Protein AF-A0A359N0Z1-F1 (afdb_monomer)

Near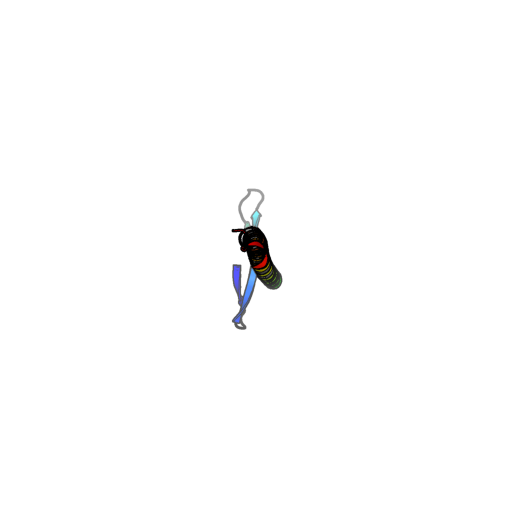est PDB structures (foldseek):
  6ph2-assembly2_D  TM=8.210E-01  e=5.071E-02  Brucella melitensis bv. 1 str. 16M
  8a7f-assembly1_A  TM=4.973E-01  e=1.750E-02  Pseudomonas putida KT2440
  6hmj-assembly2_D  TM=7.372E-01  e=1.144E-01  Nakamurella multipartita DSM 44233
  8a6x-assembly1_B  TM=4.849E-01  e=5.398E-02  Pseudomonas putida KT2440
  4hhd-assembly1_B  TM=6.188E-01  e=2.748E-01  Arabidopsis thaliana

Solvent-accessible surface area (backbone atoms only — not comparable to full-atom values): 5430 Å² total; per-residue (Å²): 89,82,48,68,47,98,88,68,50,76,41,28,42,49,74,49,76,46,74,39,61,48,99,83,69,46,76,76,47,74,50,75,50,76,43,82,39,39,69,56,54,49,51,52,50,54,50,52,54,52,49,51,55,49,50,54,52,49,54,52,48,54,52,49,53,52,52,51,52,52,51,54,51,52,52,52,54,48,51,74,75,55,64,62,80,80,74,74,73,81,132

Foldseek 3Di:
DWDADPVRDIWDKDKDKDFDADPVRDGPDIDMDIDTCRVVVVVVVVVVVVVVVVVVVVVVVVVVVVVVVVVVVVVVVVCVVDPDVVVVPDD

pLDDT: mean 91.51, std 11.85, range [48.97, 98.12]

Secondary structure (DSSP, 8-state):
-EEE-TTS-EEEEEEEEEEEE-TTS-EEEEEEEEEE-HHHHHHHHHHHHHHHHHHHHHHHHHHHHHHHHHHHHHHHHHHHHS--TTSS---

Radius of gyration: 32.96 Å; Cα contacts (8 Å, |Δi|>4): 63; chains: 1; bounding box: 59×39×95 Å

Sequence (91 aa):
MKNVRKDGSEYWLQSVIAPILDMNNNIIEMIMMETDITELEKTKHELLSSYNKLQESTDALVVKERISKEFELASKIQEDFMPAPEEMQIE

Mean predicted aligned error: 9.42 Å

Structure (mmCIF, N/CA/C/O backbone):
data_AF-A0A359N0Z1-F1
#
_entry.id   AF-A0A359N0Z1-F1
#
loop_
_atom_site.group_PDB
_atom_site.id
_atom_site.type_symbol
_atom_site.label_atom_id
_atom_site.label_alt_id
_atom_site.label_comp_id
_atom_site.label_asym_id
_atom_site.label_entity_id
_atom_site.label_seq_id
_atom_site.pdbx_PDB_ins_code
_atom_site.Cartn_x
_atom_site.Cartn_y
_atom_site.Cartn_z
_atom_site.occupancy
_atom_site.B_iso_or_equiv
_atom_site.auth_seq_id
_atom_site.auth_comp_id
_atom_site.auth_asym_id
_atom_site.auth_atom_id
_atom_site.pdbx_PDB_model_num
ATOM 1 N N . MET A 1 1 ? -1.286 2.111 -12.312 1.00 89.12 1 MET A N 1
ATOM 2 C CA . MET A 1 1 ? -2.417 1.580 -13.107 1.00 89.12 1 MET A CA 1
ATO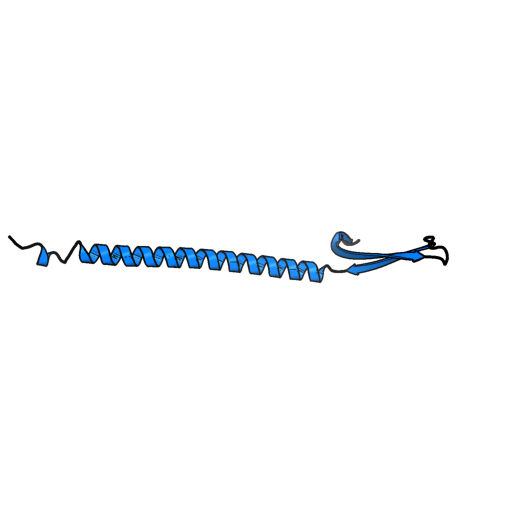M 3 C C . MET A 1 1 ? -2.802 0.217 -12.555 1.00 89.12 1 MET A C 1
ATOM 5 O O . MET A 1 1 ? -1.902 -0.528 -12.191 1.00 89.12 1 MET A O 1
ATOM 9 N N . LYS A 1 2 ? -4.099 -0.093 -12.463 1.00 91.69 2 LYS A N 1
ATOM 10 C CA . LYS A 1 2 ? -4.590 -1.419 -12.063 1.00 91.69 2 LYS A CA 1
ATOM 11 C C . LYS A 1 2 ? -4.858 -2.252 -13.315 1.00 91.69 2 LYS A C 1
ATOM 13 O O . LYS A 1 2 ? -5.576 -1.780 -14.190 1.00 91.69 2 LYS A O 1
ATOM 18 N N . ASN A 1 3 ? -4.306 -3.457 -13.374 1.00 91.88 3 ASN A N 1
ATOM 19 C CA . ASN A 1 3 ? -4.449 -4.398 -14.481 1.00 91.88 3 ASN A CA 1
ATOM 20 C C . ASN A 1 3 ? -4.881 -5.781 -13.975 1.00 91.88 3 ASN A C 1
ATOM 22 O O . ASN A 1 3 ? -4.908 -6.042 -12.772 1.00 91.88 3 ASN A O 1
ATOM 26 N N . VAL A 1 4 ? -5.213 -6.668 -14.915 1.00 95.00 4 VAL A N 1
ATOM 27 C CA . VAL A 1 4 ? -5.629 -8.050 -14.652 1.00 95.00 4 VAL A CA 1
ATOM 28 C C . VAL A 1 4 ? -4.683 -9.000 -15.382 1.00 95.00 4 VAL A C 1
ATOM 30 O O . VAL A 1 4 ? -4.433 -8.842 -16.579 1.00 95.00 4 VAL A O 1
ATOM 33 N N . ARG A 1 5 ? -4.099 -9.955 -14.656 1.00 92.56 5 ARG A N 1
ATOM 34 C CA . ARG A 1 5 ? -3.231 -10.991 -15.223 1.00 92.56 5 ARG A CA 1
ATOM 35 C C . ARG A 1 5 ? -4.058 -11.984 -16.039 1.00 92.56 5 ARG A C 1
ATOM 37 O O . ARG A 1 5 ? -5.277 -12.057 -15.923 1.00 92.56 5 ARG A O 1
ATOM 44 N N . LYS A 1 6 ? -3.386 -12.818 -16.835 1.00 93.56 6 LYS A N 1
ATOM 45 C CA . LYS A 1 6 ? -4.050 -13.869 -17.632 1.00 93.56 6 LYS A CA 1
ATOM 46 C C . LYS A 1 6 ? -4.824 -14.885 -16.783 1.00 93.56 6 LYS A C 1
ATOM 48 O O . LYS A 1 6 ? -5.764 -15.485 -17.287 1.00 93.56 6 LYS A O 1
ATOM 53 N N . ASP A 1 7 ? -4.429 -15.076 -15.527 1.00 93.81 7 ASP A N 1
ATOM 54 C CA . ASP A 1 7 ? -5.115 -15.946 -14.565 1.00 93.81 7 ASP A CA 1
ATOM 55 C C . ASP A 1 7 ? -6.305 -15.265 -13.856 1.00 93.81 7 ASP A C 1
ATOM 57 O O . ASP A 1 7 ? -6.972 -15.896 -13.042 1.00 93.81 7 ASP A O 1
ATOM 61 N N . GLY A 1 8 ? -6.587 -13.994 -14.167 1.00 93.62 8 GLY A N 1
ATOM 62 C CA . GLY A 1 8 ? -7.670 -13.212 -13.572 1.00 93.62 8 GLY A CA 1
ATOM 63 C C . GLY A 1 8 ? -7.291 -12.447 -12.302 1.00 93.62 8 GLY A C 1
ATOM 64 O O . GLY A 1 8 ? -8.110 -11.676 -11.807 1.00 93.62 8 GLY A O 1
ATOM 65 N N . SER A 1 9 ? -6.072 -12.608 -11.776 1.00 93.12 9 SER A N 1
ATOM 66 C CA . SER A 1 9 ? -5.628 -11.864 -10.594 1.00 93.12 9 SER A CA 1
ATOM 67 C C . SER A 1 9 ? -5.362 -10.390 -10.907 1.00 93.12 9 SER A C 1
ATOM 69 O O . SER A 1 9 ? -4.837 -10.030 -11.963 1.00 93.12 9 SER A O 1
ATOM 71 N N . GLU A 1 10 ? -5.735 -9.513 -9.979 1.00 94.44 10 GLU A N 1
ATOM 72 C CA . GLU A 1 10 ? -5.494 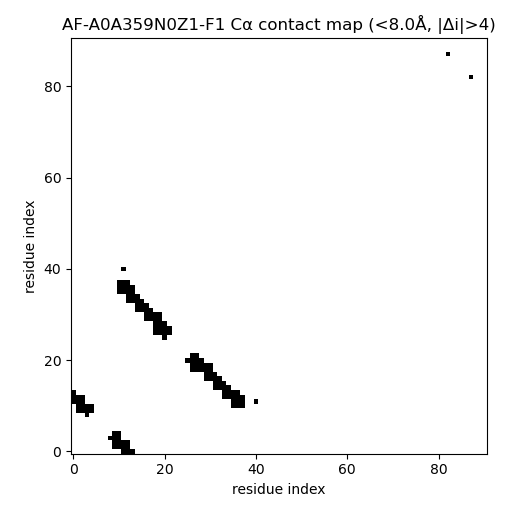-8.077 -10.102 1.00 94.44 10 GLU A CA 1
ATOM 73 C C . GLU A 1 10 ? -4.063 -7.734 -9.680 1.00 94.44 10 GLU A C 1
ATOM 75 O O . GLU A 1 10 ? -3.537 -8.287 -8.715 1.00 94.44 10 GLU A O 1
ATOM 80 N N . TYR A 1 11 ? -3.440 -6.793 -10.385 1.00 95.44 11 TYR A N 1
ATOM 81 C CA . TYR A 1 11 ? -2.103 -6.310 -10.062 1.00 95.44 11 TYR A CA 1
ATOM 82 C C . TYR A 1 11 ? -1.964 -4.821 -10.370 1.00 95.44 11 TYR A C 1
ATOM 84 O O . TYR A 1 11 ? -2.720 -4.248 -11.161 1.00 95.44 11 TYR A O 1
ATOM 92 N N . TRP A 1 12 ? -0.998 -4.182 -9.722 1.00 97.00 12 TRP A N 1
ATOM 93 C CA . TRP A 1 12 ? -0.732 -2.759 -9.869 1.00 97.00 12 TRP A CA 1
ATOM 94 C C . TRP A 1 12 ? 0.620 -2.538 -10.526 1.00 97.00 12 TRP A C 1
ATOM 96 O O . TRP A 1 12 ? 1.626 -3.086 -10.090 1.00 97.00 12 TRP A O 1
ATOM 106 N N . LEU A 1 13 ? 0.641 -1.699 -11.558 1.00 96.69 13 LEU A N 1
ATOM 107 C CA . LEU A 1 13 ? 1.859 -1.265 -12.231 1.00 96.69 13 LEU A CA 1
ATOM 108 C C . LEU A 1 13 ? 2.133 0.208 -11.966 1.00 96.69 13 LEU A C 1
ATOM 110 O O . LEU A 1 13 ? 1.238 1.058 -12.076 1.00 96.69 13 LEU A O 1
ATOM 114 N N . GLN A 1 14 ? 3.393 0.506 -11.689 1.00 96.50 14 GLN A N 1
ATOM 115 C CA . GLN A 1 14 ? 3.967 1.829 -11.850 1.00 96.50 14 GLN A CA 1
ATOM 116 C C . GLN A 1 14 ? 4.819 1.817 -13.113 1.00 96.50 14 GLN A C 1
ATOM 118 O O . GLN A 1 14 ? 5.741 1.014 -13.220 1.00 96.50 14 GLN A O 1
ATOM 123 N N . SER A 1 15 ? 4.520 2.716 -14.047 1.00 95.88 15 SER A N 1
ATOM 124 C CA . SER A 1 15 ? 5.236 2.796 -15.317 1.00 95.88 15 SER A CA 1
ATOM 125 C C . SER A 1 15 ? 5.955 4.138 -15.422 1.00 95.88 15 SER A C 1
ATOM 127 O O . SER A 1 15 ? 5.383 5.186 -15.121 1.00 95.88 15 SER A O 1
ATOM 129 N N . VAL A 1 16 ? 7.209 4.099 -15.861 1.00 96.38 16 VAL A N 1
ATOM 130 C CA . VAL A 1 16 ? 8.002 5.270 -16.243 1.00 96.38 16 VAL A CA 1
ATOM 131 C C . VAL A 1 16 ? 8.281 5.160 -17.733 1.00 96.38 16 VAL A C 1
ATOM 133 O O . VAL A 1 16 ? 8.736 4.116 -18.193 1.00 96.38 16 VAL A O 1
ATOM 136 N N . ILE A 1 17 ? 8.000 6.224 -18.483 1.00 96.81 17 ILE A N 1
ATOM 137 C CA . ILE A 1 17 ? 8.213 6.279 -19.932 1.00 96.81 17 ILE A CA 1
ATOM 138 C C . ILE A 1 17 ? 9.138 7.454 -20.223 1.00 96.81 17 ILE A C 1
ATOM 140 O O . ILE A 1 17 ? 8.854 8.574 -19.799 1.00 96.81 17 ILE A O 1
ATOM 144 N N . ALA A 1 18 ? 10.229 7.203 -20.941 1.00 96.81 18 ALA A N 1
ATOM 145 C CA . ALA A 1 18 ? 11.190 8.224 -21.333 1.00 96.81 18 ALA A CA 1
ATOM 146 C C . ALA A 1 18 ? 11.497 8.134 -22.837 1.00 96.81 18 ALA A C 1
ATOM 148 O O . ALA A 1 18 ? 11.668 7.028 -23.356 1.00 96.81 18 ALA A O 1
ATOM 149 N N . PRO A 1 19 ? 11.578 9.267 -23.554 1.00 97.44 19 PRO A N 1
ATOM 150 C CA . PRO A 1 19 ? 12.006 9.266 -24.943 1.00 97.44 19 PRO A CA 1
ATOM 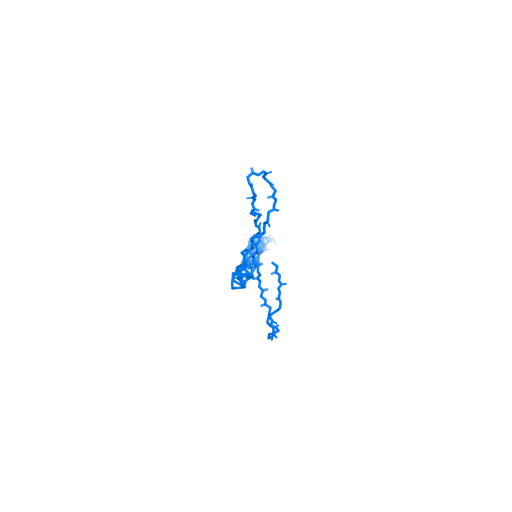151 C C . PRO A 1 19 ? 13.522 9.084 -25.042 1.00 97.44 19 PRO A C 1
ATOM 153 O O . PRO A 1 19 ? 14.286 9.628 -24.243 1.00 97.44 19 PRO A O 1
ATOM 156 N N . ILE A 1 20 ? 13.954 8.368 -26.072 1.00 97.00 20 ILE A N 1
ATOM 157 C CA . ILE A 1 20 ? 15.334 8.356 -26.545 1.00 97.00 20 ILE A CA 1
ATOM 158 C C . ILE A 1 20 ? 15.391 9.324 -27.724 1.00 97.00 20 ILE A C 1
ATOM 160 O O . ILE A 1 20 ? 14.606 9.212 -28.670 1.00 97.00 20 ILE A O 1
ATOM 164 N N . LEU A 1 21 ? 16.285 10.306 -27.629 1.00 98.06 21 LEU A N 1
ATOM 165 C CA . LEU A 1 21 ? 16.416 11.392 -28.595 1.00 98.06 21 LEU A CA 1
ATOM 166 C C . LEU A 1 21 ? 17.654 11.195 -29.474 1.00 98.06 21 LEU A C 1
ATOM 168 O O . LEU A 1 21 ? 18.674 10.686 -29.006 1.00 98.06 21 LEU A O 1
ATOM 172 N N . ASP A 1 22 ? 17.579 11.639 -30.727 1.00 97.00 22 ASP A N 1
ATOM 173 C CA . ASP A 1 22 ? 18.763 11.849 -31.563 1.00 97.00 22 ASP A CA 1
ATOM 174 C C . ASP A 1 22 ? 19.496 13.162 -31.202 1.00 97.00 22 ASP A C 1
ATOM 176 O O . ASP A 1 22 ? 19.080 13.928 -30.330 1.00 97.00 22 ASP A O 1
ATOM 180 N N . MET A 1 23 ? 20.595 13.451 -31.908 1.00 97.31 23 MET A N 1
ATOM 181 C CA . MET A 1 23 ? 21.391 14.679 -31.726 1.00 97.31 23 MET A CA 1
ATOM 182 C C . MET A 1 23 ? 20.636 15.975 -32.071 1.00 97.31 23 MET A C 1
ATOM 184 O O . MET A 1 23 ? 21.095 17.058 -31.718 1.00 97.31 23 MET A O 1
ATOM 188 N N . ASN A 1 24 ? 19.508 15.874 -32.773 1.00 97.81 24 ASN A N 1
ATOM 189 C CA . ASN A 1 24 ? 18.659 16.990 -33.177 1.00 97.81 24 ASN A CA 1
ATOM 190 C C . ASN A 1 24 ? 17.399 17.097 -32.295 1.00 97.81 24 ASN A C 1
ATOM 192 O O . ASN A 1 24 ? 16.466 17.814 -32.653 1.00 97.81 24 ASN A O 1
ATOM 196 N N . ASN A 1 25 ? 17.362 16.395 -31.155 1.00 95.81 25 ASN A N 1
ATOM 197 C CA . ASN A 1 25 ? 16.228 16.303 -30.233 1.00 95.81 25 ASN A CA 1
ATOM 198 C C . ASN A 1 25 ? 14.954 15.677 -30.831 1.00 95.81 25 ASN A C 1
ATOM 200 O O . ASN A 1 25 ? 13.870 15.828 -30.260 1.00 95.81 25 ASN A O 1
ATOM 204 N N . ASN A 1 26 ? 15.053 14.942 -31.937 1.00 97.75 26 ASN A N 1
ATOM 205 C CA . ASN A 1 26 ? 13.922 14.171 -32.436 1.00 97.75 26 ASN A CA 1
ATOM 206 C C . ASN A 1 26 ? 13.794 12.877 -31.635 1.00 97.75 26 ASN A C 1
ATOM 208 O O . ASN A 1 26 ? 14.787 12.205 -31.354 1.00 97.75 26 ASN A O 1
ATOM 212 N N . ILE A 1 27 ? 12.560 12.509 -31.291 1.00 97.56 27 ILE A N 1
ATOM 213 C CA . ILE A 1 27 ? 12.273 11.227 -30.646 1.00 97.56 27 ILE A CA 1
ATOM 214 C C . ILE A 1 27 ? 12.504 10.121 -31.670 1.00 97.56 27 ILE A C 1
ATOM 216 O O . ILE A 1 27 ? 11.828 10.079 -32.698 1.00 97.56 27 ILE A O 1
ATOM 220 N N . ILE A 1 28 ? 13.435 9.223 -31.367 1.00 97.62 28 ILE A N 1
ATOM 221 C CA . ILE A 1 28 ? 13.701 8.040 -32.187 1.00 97.62 28 ILE A CA 1
ATOM 222 C C . ILE A 1 28 ? 13.076 6.786 -31.579 1.00 97.62 28 ILE A C 1
ATOM 224 O O . ILE A 1 28 ? 12.599 5.931 -32.318 1.00 97.62 28 ILE A O 1
ATOM 228 N N . GLU A 1 29 ? 13.006 6.700 -30.248 1.00 97.62 29 GLU A N 1
ATOM 229 C CA . GLU A 1 29 ? 12.411 5.570 -29.529 1.00 97.62 29 GLU A CA 1
ATOM 230 C C . GLU A 1 29 ? 11.807 6.016 -28.190 1.00 97.62 29 GLU A C 1
ATOM 232 O O . GLU A 1 29 ? 12.049 7.124 -27.708 1.00 97.62 29 GLU A O 1
ATOM 237 N N . MET A 1 30 ? 11.019 5.137 -27.571 1.00 97.69 30 MET A N 1
ATOM 238 C CA . MET A 1 30 ? 10.470 5.315 -26.227 1.00 97.69 30 MET A CA 1
ATOM 239 C C . MET A 1 30 ? 10.854 4.099 -25.388 1.00 97.69 30 MET A C 1
ATOM 241 O O . MET A 1 30 ? 10.527 2.972 -25.758 1.00 97.69 30 MET A O 1
ATOM 245 N N . ILE A 1 31 ? 11.512 4.319 -24.252 1.00 96.94 31 ILE A N 1
ATOM 246 C CA . ILE A 1 31 ? 11.772 3.268 -23.270 1.00 96.94 31 ILE A CA 1
ATOM 247 C C . ILE A 1 31 ? 10.719 3.326 -22.168 1.00 96.94 31 ILE A C 1
ATOM 249 O O . ILE A 1 31 ? 10.402 4.395 -21.644 1.00 96.94 31 ILE A O 1
ATOM 253 N N . MET A 1 32 ? 10.175 2.163 -21.819 1.00 97.12 32 MET A N 1
ATOM 254 C CA . MET A 1 32 ? 9.239 2.000 -20.716 1.00 97.12 32 MET A CA 1
ATOM 255 C C . MET A 1 32 ? 9.832 1.055 -19.678 1.00 97.12 32 MET A C 1
ATOM 257 O O . MET A 1 32 ? 10.332 -0.016 -20.015 1.00 97.12 32 MET A O 1
ATOM 261 N N . MET A 1 33 ? 9.748 1.453 -18.415 1.00 96.56 33 MET A N 1
ATOM 262 C CA . MET A 1 33 ? 10.034 0.600 -17.269 1.00 96.56 33 MET A CA 1
ATOM 263 C C . MET A 1 33 ? 8.748 0.420 -16.481 1.00 96.56 33 MET A C 1
ATOM 265 O O . MET A 1 33 ? 8.135 1.407 -16.077 1.00 96.56 33 MET A O 1
ATOM 269 N N . GLU A 1 34 ? 8.349 -0.829 -16.267 1.00 96.44 34 GLU A N 1
ATOM 270 C CA . GLU A 1 34 ? 7.165 -1.173 -15.488 1.00 96.44 34 GLU A CA 1
ATOM 271 C C . GLU A 1 34 ? 7.573 -1.951 -14.243 1.00 96.44 34 GLU A C 1
ATOM 273 O O . GLU A 1 34 ? 8.243 -2.980 -14.325 1.00 96.44 34 GLU A O 1
ATOM 278 N N . THR A 1 35 ? 7.142 -1.459 -13.089 1.00 96.50 35 THR A N 1
ATOM 279 C CA . THR A 1 35 ? 7.354 -2.105 -11.797 1.00 96.50 35 THR A CA 1
ATOM 280 C C . THR A 1 35 ? 6.017 -2.600 -11.275 1.00 96.50 35 THR A C 1
ATOM 282 O O . THR A 1 35 ? 5.066 -1.824 -11.147 1.00 96.50 35 THR A O 1
ATOM 285 N N . ASP A 1 36 ? 5.948 -3.889 -10.948 1.00 96.25 36 ASP A N 1
ATOM 286 C CA . ASP A 1 36 ? 4.820 -4.451 -10.213 1.00 96.25 36 ASP A CA 1
ATOM 287 C C . ASP A 1 36 ? 4.862 -3.970 -8.760 1.00 96.25 36 ASP A C 1
ATOM 289 O O . ASP A 1 36 ? 5.788 -4.273 -8.010 1.00 96.25 36 ASP A O 1
ATOM 293 N N . ILE A 1 37 ? 3.861 -3.183 -8.381 1.00 97.31 37 ILE A N 1
ATOM 294 C CA . ILE A 1 37 ? 3.720 -2.570 -7.058 1.00 97.31 37 ILE A CA 1
ATOM 295 C C . ILE A 1 37 ? 2.521 -3.144 -6.292 1.00 97.31 37 ILE A C 1
ATOM 297 O O . ILE A 1 37 ? 2.011 -2.508 -5.372 1.00 97.31 37 ILE A O 1
ATOM 301 N N . THR A 1 38 ? 2.045 -4.337 -6.659 1.00 96.62 38 THR A N 1
ATOM 302 C CA . THR A 1 38 ? 0.848 -4.947 -6.050 1.00 96.62 38 THR A CA 1
ATOM 303 C C . THR A 1 38 ? 0.983 -5.108 -4.538 1.00 96.62 38 THR A C 1
ATOM 305 O O . THR A 1 38 ? 0.098 -4.687 -3.794 1.00 96.62 38 THR A O 1
ATOM 308 N N . GLU A 1 39 ? 2.112 -5.641 -4.066 1.00 97.12 39 GLU A N 1
ATOM 309 C CA . GLU A 1 39 ? 2.366 -5.812 -2.628 1.00 97.12 39 GLU A CA 1
ATOM 310 C C . GLU A 1 39 ? 2.498 -4.473 -1.890 1.00 97.12 39 GLU A C 1
ATOM 312 O O . GLU A 1 39 ? 2.073 -4.342 -0.739 1.00 97.12 39 GLU A O 1
ATOM 317 N N . LEU A 1 40 ? 3.030 -3.447 -2.561 1.00 97.19 40 LEU A N 1
ATOM 318 C CA . LEU A 1 40 ? 3.134 -2.105 -1.995 1.00 97.19 40 LEU A CA 1
ATOM 319 C C . LEU A 1 40 ? 1.746 -1.486 -1.790 1.00 97.19 40 LEU A C 1
ATOM 321 O O . LEU A 1 40 ? 1.459 -0.970 -0.711 1.00 97.19 40 LEU A O 1
ATOM 325 N N . GLU A 1 41 ? 0.868 -1.567 -2.794 1.00 96.50 41 GLU A N 1
ATOM 326 C CA . GLU A 1 41 ? -0.508 -1.072 -2.671 1.00 96.50 41 GLU A CA 1
ATOM 327 C C . GLU A 1 41 ? -1.305 -1.868 -1.629 1.00 96.50 41 GLU A C 1
ATOM 329 O O . GLU A 1 41 ? -2.053 -1.273 -0.851 1.00 96.50 41 GLU A O 1
ATOM 334 N N . LYS A 1 42 ? -1.093 -3.187 -1.529 1.00 96.00 42 LYS A N 1
ATOM 335 C CA . LYS A 1 42 ? -1.700 -4.014 -0.477 1.00 96.00 42 LYS A CA 1
ATOM 336 C C . LYS A 1 42 ? -1.271 -3.559 0.920 1.00 96.00 42 LYS A C 1
ATOM 338 O O . LYS A 1 42 ? -2.124 -3.278 1.760 1.00 96.00 42 LYS A O 1
ATOM 343 N N . THR A 1 43 ? 0.033 -3.400 1.141 1.00 97.38 43 THR A N 1
ATOM 344 C CA . THR A 1 43 ? 0.588 -2.940 2.426 1.00 97.38 43 THR A CA 1
ATOM 345 C C . THR A 1 43 ? 0.066 -1.549 2.791 1.00 97.38 43 THR A C 1
ATOM 347 O O . THR A 1 43 ? -0.337 -1.292 3.924 1.00 97.38 43 THR A O 1
ATOM 350 N N . LYS A 1 44 ? 0.020 -0.636 1.816 1.00 96.94 44 LYS A N 1
ATOM 351 C CA . LYS A 1 44 ? -0.524 0.715 1.991 1.00 96.94 44 LYS A CA 1
ATOM 352 C C . LYS A 1 44 ? -2.001 0.690 2.385 1.00 96.94 44 LYS A C 1
ATOM 354 O O . LYS A 1 44 ? -2.405 1.439 3.272 1.00 96.94 44 LYS A O 1
ATOM 359 N N . HIS A 1 45 ? -2.802 -0.165 1.754 1.00 97.06 45 HIS A N 1
ATOM 360 C CA . HIS A 1 45 ? -4.213 -0.323 2.093 1.00 97.06 45 HIS A CA 1
ATOM 361 C C . HIS A 1 45 ? -4.405 -0.883 3.513 1.00 97.06 45 HIS A C 1
ATOM 363 O O . HIS A 1 45 ? -5.229 -0.374 4.274 1.00 97.06 45 HIS A O 1
ATOM 369 N N . GLU A 1 46 ? -3.625 -1.894 3.899 1.00 97.56 46 GLU A N 1
ATOM 370 C CA . GLU A 1 46 ? -3.640 -2.460 5.255 1.00 97.56 46 GLU A CA 1
ATOM 371 C C . GLU A 1 46 ? -3.256 -1.418 6.316 1.00 97.56 46 GLU A C 1
ATOM 373 O O . GLU A 1 46 ? -3.922 -1.308 7.354 1.00 97.56 46 GLU A O 1
ATOM 378 N N . LEU A 1 47 ? -2.234 -0.604 6.035 1.00 98.12 47 LEU A N 1
ATOM 379 C CA . LEU A 1 47 ? -1.815 0.489 6.906 1.00 98.12 47 LEU A CA 1
ATOM 380 C C . LEU A 1 47 ? -2.923 1.536 7.063 1.00 98.12 47 LEU A C 1
ATOM 382 O O . LEU A 1 47 ? -3.235 1.930 8.185 1.00 98.12 47 LEU A O 1
ATOM 386 N N . LEU A 1 48 ? -3.555 1.946 5.960 1.00 98.06 48 LEU A N 1
ATOM 387 C CA . LEU A 1 48 ? -4.643 2.924 5.984 1.00 98.06 48 LEU A CA 1
ATOM 388 C C . LEU A 1 48 ? -5.857 2.404 6.767 1.00 98.06 48 LEU A C 1
ATOM 390 O O . LEU A 1 48 ? -6.424 3.124 7.584 1.00 98.06 48 LEU A O 1
ATOM 394 N N . SER A 1 49 ? -6.228 1.136 6.573 1.00 97.62 49 SER A N 1
ATOM 395 C CA . SER A 1 49 ? -7.313 0.513 7.338 1.00 97.62 49 SER A CA 1
ATOM 396 C C . SER A 1 49 ? -6.999 0.457 8.834 1.00 97.62 49 SER A C 1
ATOM 398 O O . SER A 1 49 ? -7.869 0.733 9.65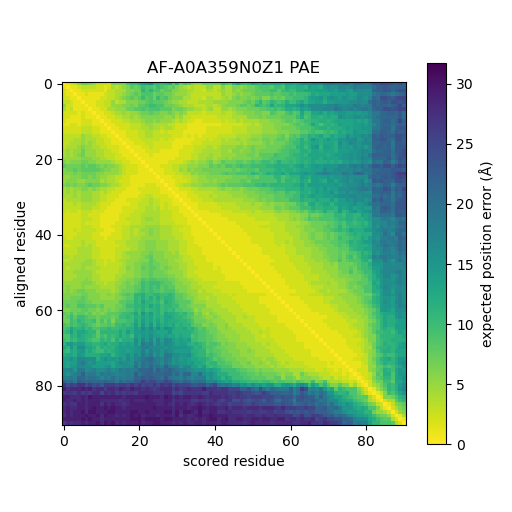9 1.00 97.62 49 SER A O 1
ATOM 400 N N . SER A 1 50 ? -5.755 0.136 9.194 1.00 97.38 50 SER A N 1
ATOM 401 C CA . SER A 1 50 ? -5.314 0.106 10.592 1.00 97.38 50 SER A CA 1
ATOM 402 C C . SER A 1 50 ? -5.330 1.499 11.219 1.00 97.38 50 SER A C 1
ATOM 404 O O . SER A 1 50 ? -5.808 1.661 12.339 1.00 97.38 50 SER A O 1
ATOM 406 N N . TYR A 1 51 ? -4.873 2.509 10.478 1.00 97.94 51 TYR A N 1
ATOM 407 C CA . TYR A 1 51 ? -4.910 3.903 10.906 1.00 97.94 51 TYR A CA 1
ATOM 408 C C . TYR A 1 51 ? -6.342 4.387 11.164 1.00 97.94 51 TYR A C 1
ATOM 410 O O . TYR A 1 51 ? -6.613 4.932 12.230 1.00 97.94 51 TYR A O 1
ATOM 418 N N . ASN A 1 52 ? -7.276 4.111 10.250 1.00 98.06 52 ASN A N 1
ATOM 419 C CA . ASN A 1 52 ? -8.678 4.507 10.416 1.00 98.06 52 ASN A CA 1
ATOM 420 C C . ASN A 1 52 ? -9.305 3.883 11.671 1.00 98.06 52 ASN A C 1
ATOM 422 O O . ASN A 1 52 ? -9.952 4.580 12.444 1.00 98.06 52 ASN A O 1
ATOM 426 N N . LYS A 1 53 ? -9.049 2.593 11.929 1.00 97.25 53 LYS A N 1
ATOM 427 C CA . LYS A 1 53 ? -9.530 1.917 13.147 1.00 97.25 53 LYS A CA 1
ATOM 428 C C . LYS A 1 53 ? -8.958 2.536 14.422 1.00 97.25 53 LYS A C 1
AT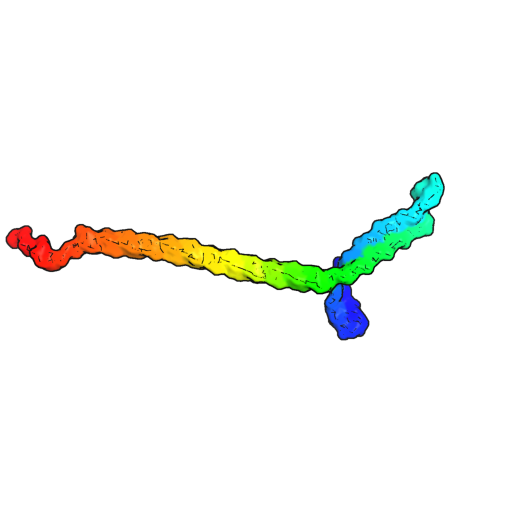OM 430 O O . LYS A 1 53 ? -9.663 2.652 15.422 1.00 97.25 53 LYS A O 1
ATOM 435 N N . LEU A 1 54 ? -7.678 2.914 14.401 1.00 97.44 54 LEU A N 1
ATOM 436 C CA . LEU A 1 54 ? -7.057 3.611 15.527 1.00 97.44 54 LEU A CA 1
ATOM 437 C C . LEU A 1 54 ? -7.714 4.972 15.750 1.00 97.44 54 LEU A C 1
ATOM 439 O O . LEU A 1 54 ? -8.051 5.284 16.886 1.00 97.44 54 LEU A O 1
ATOM 443 N N . GLN A 1 55 ? -7.950 5.735 14.683 1.00 97.50 55 GLN A N 1
ATOM 444 C CA . GLN A 1 55 ? -8.611 7.034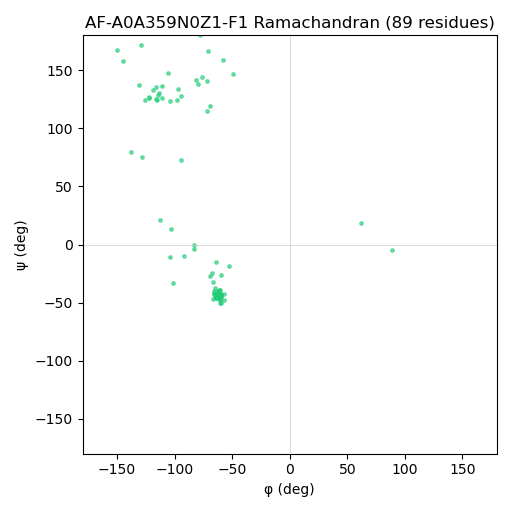 14.763 1.00 97.50 55 GLN A CA 1
ATOM 445 C C . GLN A 1 55 ? -10.027 6.913 15.346 1.00 97.50 55 GLN A C 1
ATOM 447 O O . GLN A 1 55 ? -10.347 7.614 16.301 1.00 97.50 55 GLN A O 1
ATOM 452 N N . GLU A 1 56 ? -10.832 5.964 14.862 1.00 97.19 56 GLU A N 1
ATOM 453 C CA . GLU A 1 56 ? -12.168 5.683 15.405 1.00 97.19 56 GLU A CA 1
ATOM 454 C C . GLU A 1 56 ? -12.118 5.339 16.902 1.00 97.19 56 GLU A C 1
ATOM 456 O O . GLU A 1 56 ? -12.924 5.834 17.695 1.00 97.19 56 GLU A O 1
ATOM 461 N N . SER A 1 57 ? -11.146 4.520 17.318 1.00 96.19 57 SER A N 1
ATOM 462 C C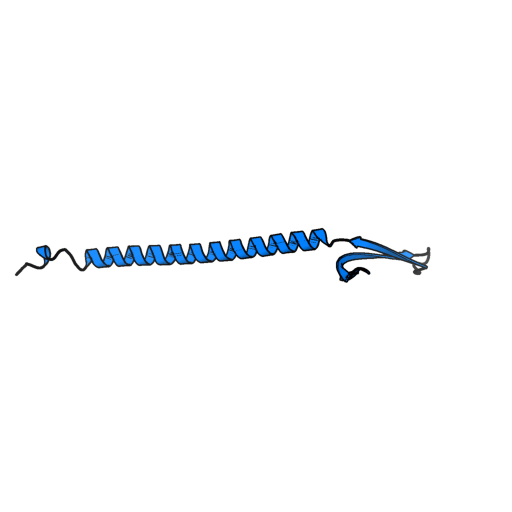A . SER A 1 57 ? -10.953 4.193 18.731 1.00 96.19 57 SER A CA 1
ATOM 463 C C . SER A 1 57 ? -10.530 5.411 19.551 1.00 96.19 57 SER A C 1
ATOM 465 O O . SER A 1 57 ? -10.976 5.557 20.688 1.00 96.19 57 SER A O 1
ATOM 467 N N . THR A 1 58 ? -9.657 6.267 19.019 1.00 96.94 58 THR A N 1
ATOM 468 C CA . THR A 1 58 ? -9.238 7.503 19.685 1.00 96.94 58 THR A CA 1
ATOM 469 C C . THR A 1 58 ? -10.422 8.448 19.863 1.00 96.94 58 THR A C 1
ATOM 471 O O . THR A 1 58 ? -10.641 8.930 20.974 1.00 96.94 58 THR A O 1
ATOM 474 N N . ASP A 1 59 ? -11.236 8.644 18.826 1.00 97.25 59 ASP A N 1
ATOM 475 C CA . ASP A 1 59 ? -12.428 9.494 18.881 1.00 97.25 59 ASP A CA 1
ATOM 476 C C . ASP A 1 59 ? -13.432 8.976 19.922 1.00 97.25 59 ASP A C 1
ATOM 478 O O . ASP A 1 59 ? -13.941 9.738 20.751 1.00 97.25 59 ASP A O 1
ATOM 482 N N . ALA A 1 60 ? -13.660 7.659 19.955 1.00 96.69 60 ALA A N 1
ATOM 483 C CA . ALA A 1 60 ? -14.516 7.031 20.956 1.00 96.69 60 ALA A CA 1
ATOM 484 C C . ALA A 1 60 ? -13.993 7.233 22.391 1.00 96.69 60 ALA A C 1
ATOM 486 O O . ALA A 1 60 ? -14.783 7.484 23.305 1.00 96.69 60 ALA A O 1
ATOM 487 N N . LEU A 1 61 ? -12.674 7.156 22.603 1.00 97.06 61 LEU A N 1
ATOM 488 C CA . LEU A 1 61 ? -12.056 7.401 23.910 1.00 97.06 61 LEU A CA 1
ATOM 489 C C . LEU A 1 61 ? -12.211 8.859 24.353 1.00 97.06 61 LEU A C 1
ATOM 491 O O . LEU A 1 61 ? -12.550 9.091 25.511 1.00 97.06 61 LEU A O 1
ATOM 495 N N . VAL A 1 62 ? -12.044 9.824 23.445 1.00 97.31 62 VAL A N 1
ATOM 496 C CA . VAL A 1 62 ? -12.247 11.254 23.739 1.00 97.31 62 VAL A CA 1
ATOM 497 C C . VAL A 1 62 ? -13.689 11.522 24.167 1.00 97.31 62 VAL A C 1
ATOM 499 O O . VAL A 1 62 ? -13.934 12.194 25.172 1.00 97.31 62 VAL A O 1
ATOM 502 N N . VAL A 1 63 ? -14.661 10.963 23.441 1.00 97.62 63 VAL A N 1
ATOM 503 C CA . VAL A 1 63 ? -16.082 11.092 23.796 1.00 97.62 63 VAL A CA 1
ATOM 504 C C . VAL A 1 63 ? -16.366 10.440 25.148 1.00 97.62 63 VAL A C 1
ATOM 506 O O . VAL A 1 63 ? -17.030 11.047 25.991 1.00 97.62 63 VAL A O 1
ATOM 509 N N . LYS A 1 64 ? -15.834 9.235 25.387 1.00 97.12 64 LYS A N 1
ATOM 510 C CA . LYS A 1 64 ? -15.982 8.526 26.663 1.00 97.12 64 LYS A CA 1
ATOM 511 C C . LYS A 1 64 ? -15.413 9.335 27.828 1.00 97.12 64 LYS A C 1
ATOM 513 O O . LYS A 1 64 ? -16.065 9.434 28.863 1.00 97.12 64 LYS A 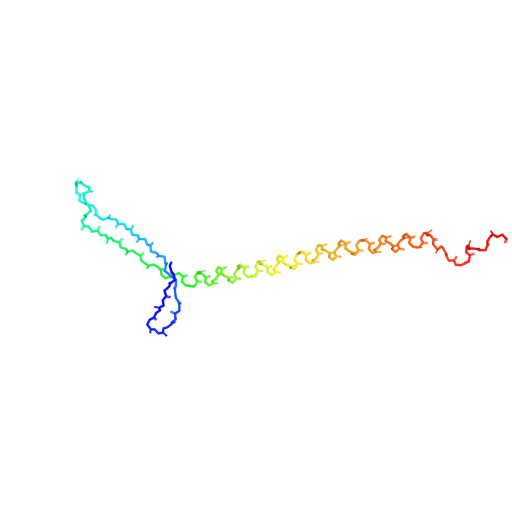O 1
ATOM 518 N N . GLU A 1 65 ? -14.229 9.920 27.666 1.00 97.19 65 GLU A N 1
ATOM 519 C CA . GLU A 1 65 ? -13.594 10.734 28.704 1.00 97.19 65 GLU A CA 1
ATOM 520 C C . GLU A 1 65 ? -14.428 11.980 29.024 1.00 97.19 65 GLU A C 1
ATOM 522 O O . GLU A 1 65 ? -14.643 12.288 30.197 1.00 97.19 65 GLU A O 1
ATOM 527 N N . ARG A 1 66 ? -14.959 12.665 27.999 1.00 97.25 66 ARG A N 1
ATOM 528 C CA . ARG A 1 66 ? -15.844 13.822 28.197 1.00 97.25 66 ARG A CA 1
ATOM 529 C C . ARG A 1 66 ? -17.095 13.444 28.988 1.00 97.25 66 ARG A C 1
ATOM 531 O O . ARG A 1 66 ? -17.392 14.094 29.985 1.00 97.25 66 ARG A O 1
ATOM 538 N N . ILE A 1 67 ? -17.784 12.377 28.579 1.00 97.44 67 ILE A N 1
ATOM 539 C CA . ILE A 1 67 ? -19.001 11.904 29.256 1.00 97.44 67 ILE A CA 1
ATOM 540 C C . ILE A 1 67 ? -18.694 11.497 30.703 1.00 97.44 67 ILE A C 1
ATOM 542 O O . ILE A 1 67 ? -19.455 11.835 31.603 1.00 97.44 67 ILE A O 1
ATOM 546 N N . SER A 1 68 ? -17.569 10.817 30.948 1.00 96.94 68 SER A N 1
ATOM 547 C CA . SER A 1 68 ? -17.162 10.428 32.305 1.00 96.94 68 SER A CA 1
ATOM 548 C C . SER A 1 68 ? -16.976 11.646 33.212 1.00 96.94 68 SER A C 1
ATOM 550 O O . SER A 1 68 ? -17.473 11.651 34.334 1.00 96.94 68 SER A O 1
ATOM 552 N N . LYS A 1 69 ? -16.320 12.705 32.717 1.00 96.75 69 LYS A N 1
ATOM 553 C CA . LYS A 1 69 ? -16.131 13.956 33.472 1.00 96.75 69 LYS A CA 1
ATOM 554 C C . LYS A 1 69 ? -17.454 14.664 33.762 1.00 96.75 69 LYS A C 1
ATOM 556 O O . LYS A 1 69 ? -17.656 15.141 34.876 1.00 96.75 69 LYS A O 1
ATOM 561 N N . GLU A 1 70 ? -18.349 14.734 32.778 1.00 96.38 70 GLU A N 1
ATOM 562 C CA . GLU A 1 70 ? -19.683 15.327 32.953 1.00 96.38 70 GLU A CA 1
ATOM 563 C C . GLU A 1 70 ? -20.505 14.558 33.994 1.00 96.38 70 GLU A C 1
ATOM 565 O O . GLU A 1 70 ? -21.130 15.167 34.861 1.00 96.38 70 GLU A O 1
ATOM 570 N N . PHE A 1 71 ? -20.454 13.226 33.957 1.00 96.00 71 PHE A N 1
ATOM 571 C CA . PHE A 1 71 ? -21.139 12.370 34.921 1.00 96.00 71 PHE A CA 1
ATOM 572 C C . PHE A 1 71 ? -20.587 12.537 36.348 1.00 96.00 71 PHE A C 1
ATOM 574 O O . PHE A 1 71 ? -21.361 12.681 37.297 1.00 96.00 71 PHE A O 1
ATOM 581 N N . GLU A 1 72 ? -19.259 12.570 36.511 1.00 95.69 72 GLU A N 1
ATOM 582 C CA . GLU A 1 72 ? -18.614 12.830 37.806 1.00 95.69 72 GLU A CA 1
ATOM 583 C C . GLU A 1 72 ? -19.005 14.198 38.378 1.00 95.69 72 GLU A C 1
ATOM 585 O O . GLU A 1 72 ? -19.285 14.311 39.572 1.00 95.69 72 GLU A O 1
ATOM 590 N N . LEU A 1 73 ? -19.049 15.238 37.538 1.00 94.06 73 LEU A N 1
ATOM 591 C CA . LEU A 1 73 ? -19.474 16.573 37.954 1.00 94.06 73 LEU A CA 1
ATOM 592 C C . LEU A 1 73 ? -20.941 16.582 38.400 1.00 94.06 73 LEU A C 1
ATOM 594 O O . LEU A 1 73 ? -21.251 17.133 39.454 1.00 94.06 73 LEU A O 1
ATOM 598 N N . ALA A 1 74 ? -21.830 15.955 37.627 1.00 92.44 74 ALA A N 1
ATOM 599 C CA . ALA A 1 74 ? -23.247 15.863 37.967 1.00 92.44 74 ALA A CA 1
ATOM 600 C C . ALA A 1 74 ? -23.474 15.125 39.297 1.00 92.44 74 ALA A C 1
ATOM 602 O O . ALA A 1 74 ? -24.293 15.560 40.102 1.00 92.44 74 ALA A O 1
ATOM 603 N N . SER A 1 75 ? -22.708 14.058 39.547 1.00 90.50 75 SER A N 1
ATOM 604 C CA . SER A 1 75 ? -22.792 13.274 40.787 1.00 90.50 75 SER A CA 1
ATOM 605 C C . SER A 1 75 ? -22.399 14.110 42.010 1.00 90.50 75 SER A C 1
ATOM 607 O O . SER A 1 75 ? -23.123 14.118 43.000 1.00 90.50 75 SER A O 1
ATOM 609 N N . LYS A 1 76 ? -21.315 14.894 41.912 1.00 90.25 76 LYS A N 1
ATOM 610 C CA . LYS A 1 76 ? -20.889 15.814 42.984 1.00 90.25 76 LYS A CA 1
ATOM 611 C C . LYS A 1 76 ? -21.929 16.897 43.272 1.00 90.25 76 LYS A C 1
ATOM 613 O O . LYS A 1 76 ? -22.251 17.144 44.424 1.00 90.25 76 LYS A O 1
ATOM 618 N N . ILE A 1 77 ? -22.498 17.509 42.227 1.00 90.44 77 ILE A N 1
ATOM 619 C CA . ILE A 1 77 ? -23.560 18.516 42.394 1.00 90.44 77 ILE A CA 1
ATOM 620 C C . ILE A 1 77 ? -24.786 17.891 43.076 1.00 90.44 77 ILE A C 1
ATOM 622 O O . ILE A 1 77 ? -25.401 18.521 43.927 1.00 90.44 77 ILE A O 1
ATOM 626 N N . GLN A 1 78 ? -25.158 16.658 42.730 1.00 85.94 78 GLN A N 1
ATOM 627 C CA . GLN A 1 78 ? -26.286 15.990 43.377 1.00 85.94 78 GLN A CA 1
ATOM 628 C C . GLN A 1 78 ? -26.050 15.774 44.881 1.00 85.94 78 GLN A C 1
ATOM 630 O O . GLN A 1 78 ? -26.967 16.014 45.664 1.00 85.94 78 GLN A O 1
ATOM 635 N N . GLU A 1 79 ? -24.846 15.355 45.277 1.00 83.31 79 GLU A N 1
ATOM 636 C CA . GLU A 1 79 ? -24.465 15.198 46.689 1.00 83.31 79 GLU A CA 1
ATOM 637 C C . GLU A 1 79 ? -24.526 16.534 47.451 1.00 83.31 79 GLU A C 1
ATOM 639 O O . GLU A 1 79 ? -25.088 16.584 48.543 1.00 83.31 79 GLU A O 1
ATOM 644 N N . ASP A 1 80 ? -24.043 17.629 46.853 1.00 83.00 80 ASP A N 1
ATOM 645 C CA . ASP A 1 80 ? -24.032 18.959 47.483 1.00 83.00 80 ASP A CA 1
ATOM 646 C C . ASP A 1 80 ? -25.442 19.576 47.659 1.00 83.00 80 ASP A C 1
ATOM 648 O O . ASP A 1 80 ? -25.653 20.394 48.554 1.00 83.00 80 ASP A O 1
ATOM 652 N N . PHE A 1 81 ? -26.418 19.217 46.810 1.00 76.00 81 PHE A N 1
ATOM 653 C CA . PHE A 1 81 ? -27.781 19.789 46.818 1.00 76.00 81 PHE A CA 1
ATOM 654 C C . PHE A 1 81 ? -28.861 18.881 47.435 1.00 76.00 81 PHE A C 1
ATOM 656 O O . PHE A 1 81 ? -29.981 19.340 47.672 1.00 76.00 81 PHE A O 1
ATOM 663 N N . MET A 1 82 ? -28.553 17.613 47.709 1.00 68.44 82 MET A N 1
ATOM 664 C CA . MET A 1 82 ? -29.384 16.707 48.507 1.00 68.44 82 MET A CA 1
ATOM 665 C C . MET A 1 82 ? -28.523 16.085 49.612 1.00 68.44 82 MET A C 1
ATOM 667 O O . MET A 1 82 ? -28.152 14.911 49.506 1.00 68.44 82 MET A O 1
ATOM 671 N N . PRO A 1 83 ? -28.206 16.847 50.677 1.00 64.06 83 PRO A N 1
ATOM 672 C CA . PRO A 1 83 ? -27.572 16.264 51.849 1.00 64.06 83 PRO A CA 1
ATOM 673 C C . PRO A 1 83 ? -28.460 15.154 52.426 1.00 64.06 83 PRO A C 1
ATOM 675 O O . PRO A 1 83 ? -29.666 15.084 52.158 1.00 64.06 83 PRO A O 1
ATOM 678 N N . ALA A 1 84 ? -27.856 14.249 53.200 1.00 63.44 84 ALA A N 1
ATOM 679 C CA . ALA A 1 84 ? -28.565 13.125 53.798 1.00 63.44 84 ALA A CA 1
ATOM 680 C C . ALA A 1 84 ? -29.855 13.596 54.510 1.00 63.44 84 ALA A C 1
ATOM 682 O O . ALA A 1 84 ? -29.862 14.682 55.094 1.00 63.44 84 ALA A O 1
ATOM 683 N N . PRO A 1 85 ? -30.937 12.790 54.529 1.00 62.41 85 PRO A N 1
ATOM 684 C CA . PRO A 1 85 ? -32.223 13.165 55.135 1.00 62.41 85 PRO A CA 1
ATOM 685 C C . PRO A 1 85 ? -32.136 13.661 56.590 1.00 62.41 85 PRO A C 1
ATOM 687 O O . PRO A 1 85 ? -33.060 14.307 57.078 1.00 62.41 85 PRO A O 1
ATOM 690 N N . GLU A 1 86 ? -31.034 13.356 57.278 1.00 58.44 86 GLU A N 1
ATOM 691 C CA . GLU A 1 86 ? -30.714 13.790 58.640 1.00 58.44 86 GLU A CA 1
ATOM 692 C C . GLU A 1 86 ? -30.451 15.307 58.750 1.00 58.44 86 GLU A C 1
ATOM 694 O O . GLU A 1 86 ? -30.703 15.882 59.803 1.00 58.44 86 GLU A O 1
ATOM 699 N N . GLU A 1 87 ? -30.043 15.983 57.669 1.00 57.12 87 GLU A N 1
ATOM 700 C CA . GLU A 1 87 ? -29.809 17.439 57.639 1.00 57.12 87 GLU A CA 1
ATOM 701 C C . GLU A 1 87 ? -31.046 18.248 57.196 1.00 57.12 87 GLU A C 1
ATOM 703 O O . GLU A 1 87 ? -31.080 19.468 57.344 1.00 57.12 87 GLU A O 1
ATOM 708 N N . MET A 1 88 ? -32.097 17.580 56.697 1.00 57.03 88 MET A N 1
ATOM 709 C CA . MET A 1 88 ? -33.378 18.207 56.322 1.00 57.03 88 MET A CA 1
ATOM 710 C C . MET A 1 88 ? -34.344 18.406 57.505 1.00 57.03 88 MET A C 1
ATOM 712 O O . MET A 1 88 ? -35.413 18.987 57.323 1.00 57.03 88 MET A O 1
ATOM 716 N N . GLN A 1 89 ? -33.996 17.950 58.714 1.00 60.47 89 GLN A N 1
ATOM 717 C CA . GLN A 1 89 ? -34.761 18.215 59.939 1.00 60.47 89 GLN A CA 1
ATOM 718 C C . GLN A 1 89 ? -34.206 19.439 60.678 1.00 60.47 89 GLN A C 1
ATOM 720 O O . GLN A 1 89 ? -33.575 19.304 61.723 1.00 60.47 89 GLN A O 1
ATOM 725 N N . ILE A 1 90 ? -34.444 20.641 60.151 1.00 56.31 90 ILE A N 1
ATOM 726 C CA . ILE A 1 90 ? -34.320 21.878 60.935 1.00 56.31 90 ILE A CA 1
ATOM 727 C C . ILE A 1 90 ? -35.499 22.804 60.606 1.00 56.31 90 ILE A C 1
ATOM 729 O O . ILE A 1 90 ? -35.372 23.704 59.784 1.00 56.31 90 ILE A O 1
ATOM 733 N N . GLU A 1 91 ? -36.656 22.521 61.208 1.00 48.97 91 GLU A N 1
ATOM 734 C CA . GLU A 1 91 ? -37.493 23.451 62.001 1.00 48.97 91 GLU A CA 1
ATOM 735 C C . GLU A 1 91 ? -38.675 22.705 62.639 1.00 48.97 91 GLU A C 1
ATOM 737 O O . GLU A 1 91 ? -39.347 21.918 61.931 1.00 48.97 91 GLU A O 1
#